Protein AF-A0A2P8HYM7-F1 (afdb_monomer_lite)

pLDDT: mean 87.47, std 16.65, range [37.47, 98.44]

Structure (mmCIF, N/CA/C/O backbone):
data_AF-A0A2P8HYM7-F1
#
_entry.id   AF-A0A2P8HYM7-F1
#
loop_
_atom_site.group_PDB
_atom_site.id
_atom_site.type_symbol
_atom_site.label_atom_id
_atom_site.label_alt_id
_atom_site.label_comp_id
_atom_site.label_asym_id
_atom_site.label_entity_id
_atom_site.label_seq_id
_atom_site.pdbx_PDB_ins_code
_atom_site.Cartn_x
_atom_site.Cartn_y
_atom_site.Cartn_z
_atom_site.occupancy
_atom_site.B_iso_or_equiv
_atom_site.auth_seq_id
_atom_site.auth_comp_id
_atom_site.auth_asym_id
_atom_site.auth_atom_id
_atom_site.pdbx_PDB_model_num
ATOM 1 N N . MET A 1 1 ? 12.174 -4.508 4.722 1.00 62.53 1 MET A N 1
ATOM 2 C CA . MET A 1 1 ? 13.044 -3.432 4.199 1.00 62.53 1 MET A CA 1
ATOM 3 C C . MET A 1 1 ? 12.427 -2.941 2.899 1.00 62.53 1 MET A C 1
ATOM 5 O O . MET A 1 1 ? 11.926 -3.784 2.165 1.00 62.53 1 MET A O 1
ATOM 9 N N . ALA A 1 2 ? 12.378 -1.629 2.661 1.00 82.31 2 ALA A N 1
ATOM 10 C CA . ALA A 1 2 ? 11.766 -1.054 1.462 1.00 82.31 2 ALA A CA 1
ATOM 11 C C . ALA A 1 2 ? 12.852 -0.442 0.572 1.00 82.31 2 ALA A C 1
ATOM 13 O O . ALA A 1 2 ? 13.617 0.399 1.037 1.00 82.31 2 ALA A O 1
ATOM 14 N N . PHE A 1 3 ? 12.934 -0.893 -0.680 1.00 88.19 3 PHE A N 1
ATOM 15 C CA . PHE A 1 3 ? 13.926 -0.447 -1.659 1.00 88.19 3 PHE A CA 1
ATOM 16 C C . PHE A 1 3 ? 13.251 0.247 -2.837 1.00 88.19 3 PHE A C 1
ATOM 18 O O . PHE A 1 3 ? 12.117 -0.072 -3.190 1.00 88.19 3 PHE A O 1
ATOM 25 N N . GLY A 1 4 ? 13.972 1.161 -3.485 1.00 91.75 4 GLY A N 1
ATOM 26 C CA . GLY A 1 4 ? 13.440 1.913 -4.621 1.00 91.75 4 GLY A CA 1
ATOM 27 C C . GLY A 1 4 ? 12.465 3.019 -4.228 1.00 91.75 4 GLY A C 1
ATOM 28 O O . GLY A 1 4 ? 11.792 3.524 -5.114 1.00 91.75 4 GLY A O 1
ATOM 29 N N . ILE A 1 5 ? 12.413 3.402 -2.948 1.00 95.62 5 ILE A N 1
ATOM 30 C CA . ILE A 1 5 ? 11.716 4.586 -2.425 1.00 95.62 5 ILE A CA 1
ATOM 31 C C . ILE A 1 5 ? 12.651 5.394 -1.519 1.00 95.62 5 ILE A C 1
ATOM 33 O O . ILE A 1 5 ? 13.570 4.834 -0.915 1.00 95.62 5 ILE A O 1
ATOM 37 N N . SER A 1 6 ? 12.413 6.698 -1.416 1.00 96.00 6 SER A N 1
ATOM 38 C CA . SER A 1 6 ? 13.150 7.601 -0.536 1.00 96.00 6 SER A CA 1
ATOM 39 C C . SER A 1 6 ? 12.642 7.539 0.912 1.00 96.00 6 SER A C 1
ATOM 41 O O . SER A 1 6 ? 11.566 7.006 1.214 1.00 96.00 6 SER A O 1
ATOM 43 N N . LYS A 1 7 ? 13.421 8.107 1.843 1.00 95.56 7 LYS A N 1
ATOM 44 C CA . LYS A 1 7 ? 13.002 8.236 3.250 1.00 95.56 7 LYS A CA 1
ATOM 45 C C . LYS A 1 7 ? 11.806 9.176 3.387 1.00 95.56 7 LYS A C 1
ATOM 47 O O . LYS A 1 7 ? 10.950 8.962 4.245 1.00 95.56 7 LYS A O 1
ATOM 52 N N . GLU A 1 8 ? 11.745 10.195 2.544 1.00 97.12 8 GLU A N 1
ATOM 53 C CA . GLU A 1 8 ? 10.691 11.201 2.493 1.00 97.12 8 GLU A CA 1
ATOM 54 C C . GLU A 1 8 ? 9.385 10.580 1.993 1.00 97.12 8 GLU A C 1
ATOM 56 O O . GLU A 1 8 ? 8.352 10.791 2.624 1.00 97.12 8 GLU A O 1
ATOM 61 N N . GLU A 1 9 ? 9.439 9.746 0.946 1.00 96.94 9 GLU A N 1
ATOM 62 C CA . GLU A 1 9 ? 8.286 8.983 0.442 1.00 96.94 9 GLU A CA 1
ATOM 63 C C . GLU A 1 9 ? 7.721 8.066 1.536 1.00 96.94 9 GLU A C 1
ATOM 65 O O . GLU A 1 9 ? 6.526 8.101 1.839 1.00 96.94 9 GLU A O 1
ATOM 70 N N . LEU A 1 10 ? 8.592 7.303 2.209 1.00 96.25 10 LEU A N 1
ATOM 71 C CA . LEU A 1 10 ? 8.182 6.439 3.316 1.00 96.25 10 LEU A CA 1
ATOM 72 C C . LEU A 1 10 ? 7.591 7.241 4.487 1.00 96.25 10 LEU A C 1
ATOM 74 O O . LEU A 1 10 ? 6.619 6.813 5.106 1.00 96.25 10 LEU A O 1
ATOM 78 N N . SER A 1 11 ? 8.169 8.398 4.807 1.00 96.50 11 SER A N 1
ATOM 79 C CA . SER A 1 11 ? 7.686 9.258 5.893 1.00 96.50 11 SER A CA 1
ATOM 80 C C . SER A 1 11 ? 6.340 9.897 5.555 1.00 96.50 11 SER A C 1
ATOM 82 O O . SER A 1 11 ? 5.469 9.982 6.417 1.00 96.50 11 SER A O 1
ATOM 84 N N . ALA A 1 12 ? 6.139 10.316 4.305 1.00 97.50 12 ALA A N 1
ATOM 85 C CA . ALA A 1 12 ? 4.865 10.839 3.828 1.00 97.50 12 ALA A CA 1
ATOM 86 C C . ALA A 1 12 ? 3.766 9.771 3.881 1.00 97.50 12 ALA A C 1
ATOM 88 O O . ALA A 1 12 ? 2.674 10.054 4.374 1.00 97.50 12 ALA A O 1
ATOM 89 N N . TRP A 1 13 ? 4.084 8.543 3.464 1.00 97.56 13 TRP A N 1
ATOM 90 C CA . TRP A 1 13 ? 3.186 7.395 3.577 1.00 97.56 13 TRP A CA 1
ATOM 91 C C . TRP A 1 13 ? 2.774 7.127 5.031 1.00 97.56 13 TRP A C 1
ATOM 93 O O . TRP A 1 13 ? 1.581 7.046 5.316 1.00 97.56 13 TRP A O 1
ATOM 103 N N . LYS A 1 14 ? 3.732 7.098 5.970 1.00 96.06 14 LYS A N 1
ATOM 104 C CA . LYS A 1 14 ? 3.442 6.944 7.409 1.00 96.06 14 LYS A CA 1
ATOM 105 C C . LYS A 1 14 ? 2.527 8.047 7.930 1.00 96.06 14 LYS A C 1
ATOM 107 O O . LYS A 1 14 ? 1.483 7.745 8.490 1.00 96.06 14 LYS A O 1
ATOM 112 N N . ARG A 1 15 ? 2.868 9.318 7.684 1.00 97.19 15 ARG A N 1
ATOM 113 C CA . ARG A 1 15 ? 2.051 10.459 8.134 1.00 97.19 15 ARG A CA 1
ATOM 114 C C . ARG A 1 15 ? 0.633 10.412 7.577 1.00 97.19 15 ARG A C 1
ATOM 116 O O . ARG A 1 15 ? -0.291 10.842 8.253 1.00 97.19 15 ARG A O 1
ATOM 123 N N . LYS A 1 16 ? 0.459 9.960 6.331 1.00 97.69 16 LYS A N 1
ATOM 124 C CA . L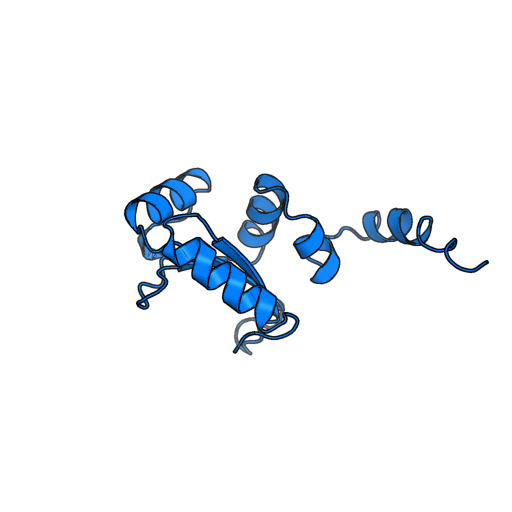YS A 1 16 ? -0.866 9.805 5.721 1.00 97.69 16 LYS A CA 1
ATOM 125 C C . LYS A 1 16 ? -1.662 8.711 6.440 1.00 97.69 16 LYS A C 1
ATOM 127 O O . LYS A 1 16 ? -2.771 8.983 6.887 1.00 97.69 16 LYS A O 1
ATOM 132 N N . ALA A 1 17 ? -1.050 7.546 6.660 1.00 97.06 17 ALA A N 1
ATOM 133 C CA . ALA A 1 17 ? -1.670 6.459 7.412 1.00 97.06 17 ALA A CA 1
ATOM 134 C C . ALA A 1 17 ? -2.044 6.889 8.841 1.00 97.06 17 ALA A C 1
ATOM 136 O O . ALA A 1 17 ? -3.132 6.568 9.301 1.00 97.06 17 ALA A O 1
ATOM 137 N N . GLU A 1 18 ? -1.185 7.650 9.528 1.00 96.06 18 GLU A N 1
ATOM 138 C CA . GLU A 1 18 ? -1.429 8.149 10.894 1.00 96.06 18 GLU A CA 1
ATOM 139 C C . GLU A 1 18 ? -2.668 9.030 11.000 1.00 96.06 18 GLU A C 1
ATOM 141 O O . GLU A 1 18 ? -3.385 8.942 11.995 1.00 96.06 18 GLU A O 1
ATOM 146 N N . ARG A 1 19 ? -2.949 9.834 9.970 1.00 96.75 19 ARG A N 1
ATOM 147 C CA . ARG A 1 19 ? -4.127 10.711 9.911 1.00 96.75 19 ARG A CA 1
ATOM 148 C C . ARG A 1 19 ? -5.439 9.972 9.624 1.00 96.75 19 ARG A C 1
ATOM 150 O O . ARG A 1 19 ? -6.462 10.627 9.467 1.00 96.75 19 ARG A O 1
ATOM 157 N N . GLY A 1 20 ? -5.425 8.640 9.546 1.00 95.75 20 GLY A N 1
ATOM 158 C CA . GLY A 1 20 ? -6.609 7.848 9.211 1.00 95.75 20 GLY A CA 1
ATOM 159 C C . GLY A 1 20 ? -6.943 7.858 7.716 1.00 95.75 20 GLY A C 1
ATOM 160 O O . GLY A 1 20 ? -8.043 7.478 7.324 1.00 95.75 20 GLY A O 1
ATOM 161 N N . GLU A 1 21 ? -6.010 8.292 6.865 1.00 97.25 21 GLU A N 1
ATOM 162 C CA . GLU A 1 21 ? -6.166 8.244 5.413 1.00 97.25 21 G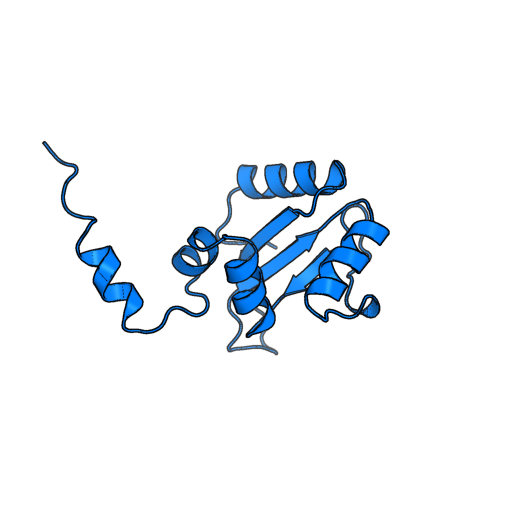LU A CA 1
ATOM 163 C C . GLU A 1 21 ? -5.557 6.954 4.848 1.00 97.25 21 GLU A C 1
ATOM 165 O O . GLU A 1 21 ? -4.515 6.488 5.316 1.00 97.25 21 GLU A O 1
ATOM 170 N N . ILE A 1 22 ? -6.137 6.424 3.765 1.00 98.00 22 ILE A N 1
ATOM 171 C CA . ILE A 1 22 ? -5.531 5.309 3.031 1.00 98.00 22 ILE A CA 1
ATOM 172 C C . ILE A 1 22 ? -4.233 5.785 2.367 1.00 98.00 22 ILE A C 1
ATOM 174 O O . ILE A 1 22 ? -4.218 6.601 1.433 1.00 98.00 22 ILE A O 1
ATOM 178 N N . ALA A 1 23 ? -3.115 5.276 2.871 1.00 98.06 23 ALA A N 1
ATOM 179 C CA . ALA A 1 23 ? -1.786 5.542 2.360 1.00 98.06 23 ALA A CA 1
ATOM 180 C C . ALA A 1 23 ? -1.295 4.360 1.530 1.00 98.06 23 ALA A C 1
ATOM 182 O O . ALA A 1 23 ? -1.159 3.249 2.042 1.00 98.06 23 ALA A O 1
ATOM 183 N N . ILE A 1 24 ? -0.974 4.610 0.263 1.00 98.19 24 ILE A N 1
ATOM 184 C CA . ILE A 1 24 ? -0.493 3.589 -0.668 1.00 98.19 24 ILE A CA 1
ATOM 185 C C . ILE A 1 24 ? 0.971 3.865 -1.001 1.00 98.19 24 ILE A C 1
ATOM 187 O O . ILE A 1 24 ? 1.342 4.998 -1.300 1.00 98.19 24 ILE A O 1
ATOM 191 N N . ILE A 1 25 ? 1.816 2.840 -0.920 1.00 97.69 25 ILE A N 1
ATOM 192 C CA . ILE A 1 25 ? 3.216 2.922 -1.338 1.00 97.69 25 ILE A CA 1
ATOM 193 C C . ILE A 1 25 ? 3.639 1.634 -2.022 1.00 97.69 25 ILE A C 1
ATOM 195 O O . ILE A 1 25 ? 3.290 0.544 -1.583 1.00 97.69 25 ILE A O 1
ATOM 199 N N . THR A 1 26 ? 4.436 1.760 -3.076 1.00 97.75 26 THR A N 1
ATOM 200 C CA . THR A 1 26 ? 5.008 0.616 -3.790 1.00 97.75 26 THR A CA 1
ATOM 201 C C . THR A 1 26 ? 6.513 0.635 -3.614 1.00 97.75 26 THR A C 1
ATOM 203 O O . THR A 1 26 ? 7.124 1.694 -3.729 1.00 97.75 26 THR A O 1
ATOM 206 N N . HIS A 1 27 ? 7.109 -0.518 -3.326 1.00 96.75 27 HIS A N 1
ATOM 207 C CA . HIS A 1 27 ? 8.558 -0.660 -3.248 1.00 96.75 27 HIS A CA 1
ATOM 208 C C . HIS A 1 27 ? 9.000 -2.034 -3.758 1.00 96.75 27 HIS A C 1
ATOM 210 O O . HIS A 1 27 ? 8.203 -2.973 -3.828 1.00 96.75 27 HIS A O 1
ATOM 216 N N . PHE A 1 28 ? 10.286 -2.177 -4.084 1.00 94.62 28 PHE A N 1
ATOM 217 C CA . PHE A 1 28 ? 10.829 -3.477 -4.469 1.00 94.62 28 PHE A CA 1
ATOM 218 C C . PHE A 1 28 ? 10.817 -4.439 -3.284 1.00 94.62 28 PHE A C 1
ATOM 220 O O . PHE A 1 28 ? 11.186 -4.077 -2.161 1.00 94.62 28 PHE A O 1
ATOM 227 N N . TRP A 1 29 ? 10.407 -5.669 -3.550 1.00 92.06 29 TRP A N 1
ATOM 228 C CA . TRP A 1 29 ? 10.324 -6.757 -2.591 1.00 92.06 29 TRP A CA 1
ATOM 229 C C . TRP A 1 29 ? 10.877 -8.023 -3.232 1.00 92.06 29 TRP A C 1
ATOM 231 O O . TRP A 1 29 ? 10.711 -8.242 -4.429 1.00 92.06 29 TRP A O 1
ATOM 241 N N . ARG A 1 30 ? 11.585 -8.827 -2.443 1.00 86.12 30 ARG A N 1
ATOM 242 C CA . ARG A 1 30 ? 12.180 -10.075 -2.905 1.00 86.12 30 ARG A CA 1
ATOM 243 C C . ARG A 1 30 ? 12.024 -11.119 -1.815 1.00 86.12 30 ARG A C 1
ATOM 245 O O . ARG A 1 30 ? 12.432 -10.885 -0.680 1.00 86.12 30 ARG A O 1
ATOM 252 N N . ASP A 1 31 ? 11.443 -12.244 -2.191 1.00 85.19 31 ASP A N 1
ATOM 253 C CA . ASP A 1 31 ? 11.286 -13.429 -1.361 1.00 85.19 31 ASP A CA 1
ATOM 254 C C . ASP A 1 31 ? 11.465 -14.641 -2.272 1.00 85.19 31 ASP A C 1
ATOM 256 O O . ASP A 1 31 ? 10.833 -14.726 -3.326 1.00 85.19 31 ASP A O 1
ATOM 260 N N . ASP A 1 32 ? 12.348 -15.560 -1.889 1.00 87.25 32 ASP A N 1
ATOM 261 C CA . ASP A 1 32 ? 12.722 -16.697 -2.736 1.00 87.25 32 ASP A CA 1
ATOM 262 C C . ASP A 1 32 ? 11.544 -17.647 -3.000 1.00 87.25 32 ASP A C 1
ATOM 264 O O . ASP A 1 32 ? 11.549 -18.387 -3.982 1.00 87.25 32 ASP A O 1
ATOM 268 N N . ARG A 1 33 ? 10.492 -17.588 -2.172 1.00 87.12 33 ARG A N 1
ATOM 269 C CA . ARG A 1 33 ? 9.248 -18.345 -2.377 1.00 87.12 33 ARG A CA 1
ATOM 270 C C . ARG A 1 33 ? 8.394 -17.779 -3.515 1.00 87.12 33 ARG A C 1
ATOM 272 O O . ARG A 1 33 ? 7.519 -18.479 -4.016 1.00 87.12 33 ARG A O 1
ATOM 279 N N . PHE A 1 34 ? 8.639 -16.534 -3.927 1.00 82.75 34 PHE A N 1
ATOM 280 C CA . PHE A 1 34 ? 7.868 -15.816 -4.943 1.00 82.75 34 PHE A CA 1
ATOM 281 C C . PHE A 1 34 ? 8.797 -15.179 -5.993 1.00 82.75 34 PHE A C 1
ATOM 283 O O . PHE A 1 34 ? 8.860 -13.955 -6.111 1.00 82.75 34 PHE A O 1
ATOM 290 N N . PRO A 1 35 ? 9.503 -15.984 -6.809 1.00 82.06 35 PRO A N 1
ATOM 291 C CA . PRO A 1 35 ? 10.558 -15.496 -7.706 1.00 82.06 35 PRO A CA 1
ATOM 292 C C . PRO A 1 35 ? 10.065 -14.514 -8.781 1.00 82.06 35 PRO A C 1
ATOM 294 O O . PRO A 1 35 ? 10.842 -13.704 -9.286 1.00 82.06 35 PRO A O 1
ATOM 297 N N . ASN A 1 36 ? 8.772 -14.559 -9.111 1.00 82.50 36 ASN A N 1
ATOM 298 C CA . ASN A 1 36 ? 8.156 -13.687 -10.112 1.00 82.50 36 ASN A CA 1
ATOM 299 C C . ASN A 1 36 ? 7.622 -12.369 -9.522 1.00 82.50 36 ASN A C 1
ATOM 301 O O . ASN A 1 36 ? 7.257 -11.469 -10.275 1.00 82.50 36 ASN A O 1
ATOM 305 N N . MET A 1 37 ? 7.576 -12.228 -8.193 1.00 85.38 37 MET A N 1
ATOM 306 C CA . MET A 1 37 ? 7.093 -11.020 -7.523 1.00 85.38 37 MET A CA 1
ATOM 307 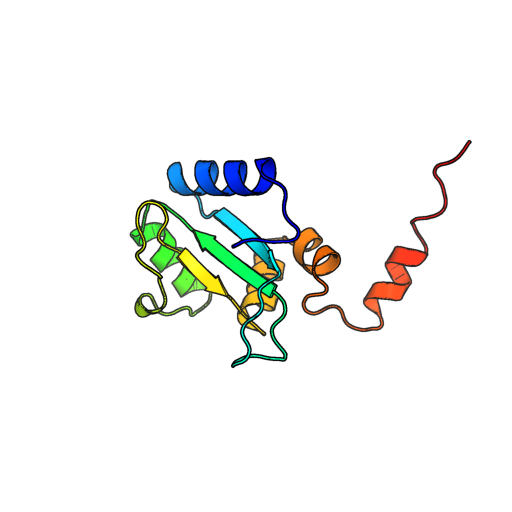C C . MET A 1 37 ? 8.280 -10.153 -7.119 1.00 85.38 37 MET A C 1
ATOM 309 O O . MET A 1 37 ? 9.055 -10.496 -6.230 1.00 85.38 37 MET A O 1
ATOM 313 N N . ARG A 1 38 ? 8.428 -9.012 -7.795 1.00 90.81 38 ARG A N 1
ATOM 314 C CA . ARG A 1 38 ? 9.558 -8.089 -7.587 1.00 90.81 38 ARG A CA 1
ATOM 315 C C . ARG A 1 38 ? 9.194 -6.873 -6.747 1.00 90.81 38 ARG A C 1
ATOM 317 O O . ARG A 1 38 ? 10.071 -6.097 -6.368 1.00 90.81 38 ARG A O 1
ATOM 324 N N . THR A 1 39 ? 7.909 -6.670 -6.499 1.00 95.31 39 THR A N 1
ATOM 325 C CA . THR A 1 39 ? 7.341 -5.460 -5.910 1.00 95.31 39 THR A CA 1
ATOM 326 C C . THR A 1 39 ? 6.222 -5.835 -4.961 1.00 95.31 39 THR A C 1
ATOM 328 O O . THR A 1 39 ? 5.550 -6.845 -5.145 1.00 95.31 39 THR A O 1
ATOM 331 N N . VAL A 1 40 ? 5.996 -4.983 -3.970 1.00 96.00 40 VAL A N 1
ATOM 332 C CA . VAL A 1 40 ? 4.818 -5.029 -3.105 1.00 96.00 40 VAL A CA 1
ATOM 333 C C . VAL A 1 40 ? 4.217 -3.638 -3.050 1.00 96.00 40 VAL A C 1
ATOM 335 O O . VAL A 1 40 ? 4.951 -2.648 -2.966 1.00 96.00 40 VAL A O 1
ATOM 338 N N . THR A 1 41 ? 2.893 -3.564 -3.104 1.00 97.62 41 THR A N 1
ATOM 339 C CA . THR A 1 41 ? 2.160 -2.334 -2.814 1.00 97.62 41 THR A CA 1
ATOM 340 C C . THR A 1 41 ? 1.506 -2.480 -1.458 1.00 97.62 41 THR A C 1
ATOM 342 O O . THR A 1 41 ? 0.762 -3.424 -1.221 1.00 97.62 41 THR A O 1
ATOM 345 N N . LYS A 1 42 ? 1.808 -1.556 -0.553 1.00 97.44 42 LYS A N 1
ATOM 346 C CA . LYS A 1 42 ? 1.253 -1.520 0.793 1.00 97.44 42 LYS A CA 1
ATOM 347 C C . LYS A 1 42 ? 0.171 -0.460 0.870 1.00 97.44 42 LYS A C 1
ATOM 349 O O . LYS A 1 42 ? 0.461 0.700 0.579 1.00 97.44 42 LYS A O 1
ATOM 354 N N . ALA A 1 43 ? -1.021 -0.842 1.315 1.00 98.25 43 ALA A N 1
ATOM 355 C CA . ALA A 1 43 ? -2.094 0.084 1.666 1.00 98.25 43 ALA A CA 1
ATOM 356 C C . ALA A 1 43 ? -2.268 0.087 3.187 1.00 98.25 43 ALA A C 1
ATOM 358 O O . ALA A 1 43 ? -2.572 -0.958 3.756 1.00 98.25 43 ALA A O 1
ATOM 359 N N . ALA A 1 44 ? -2.032 1.223 3.844 1.00 97.88 44 ALA A N 1
ATOM 360 C CA . ALA A 1 44 ? -2.056 1.351 5.300 1.00 97.88 44 ALA A CA 1
ATOM 361 C C . ALA A 1 44 ? -2.970 2.473 5.776 1.00 97.88 44 ALA A C 1
ATOM 363 O O . ALA A 1 44 ? -3.111 3.492 5.103 1.00 97.88 44 ALA A O 1
ATOM 364 N N . CYS A 1 45 ? -3.527 2.292 6.969 1.00 97.44 45 CYS A N 1
ATOM 365 C CA . CYS A 1 45 ? -4.310 3.301 7.671 1.00 97.44 45 CYS A CA 1
ATOM 366 C C . CYS A 1 45 ? -4.330 2.987 9.173 1.00 97.44 45 CYS A C 1
ATOM 368 O O . CYS A 1 45 ? -4.430 1.820 9.556 1.00 97.44 45 CYS A O 1
ATOM 370 N N . SER A 1 46 ? -4.220 4.013 10.021 1.00 96.31 46 SER A N 1
ATOM 371 C CA . SER A 1 46 ? -4.350 3.872 11.477 1.00 96.31 46 SER A CA 1
ATOM 372 C C . SER A 1 46 ? -5.787 3.544 11.894 1.00 96.31 46 SER A C 1
ATOM 374 O O . SER A 1 46 ? -5.992 2.826 12.874 1.00 96.31 46 SER A O 1
ATOM 376 N N . ASP A 1 47 ? -6.777 3.998 11.120 1.00 96.00 47 ASP A N 1
ATOM 377 C CA . ASP A 1 47 ? -8.166 3.571 11.248 1.00 96.00 47 ASP A CA 1
ATOM 378 C C . ASP A 1 47 ? -8.369 2.226 10.539 1.00 96.00 47 ASP A C 1
ATOM 380 O O . ASP A 1 47 ? -8.517 2.116 9.316 1.00 96.00 47 ASP A O 1
ATOM 384 N N . ARG A 1 48 ? -8.394 1.166 11.346 1.00 95.19 48 ARG A N 1
ATOM 385 C CA . ARG A 1 48 ? -8.589 -0.200 10.866 1.00 95.19 48 ARG A CA 1
ATOM 386 C C . ARG A 1 48 ? -9.960 -0.412 10.224 1.00 95.19 48 ARG A C 1
ATOM 388 O O . ARG A 1 48 ? -10.064 -1.224 9.307 1.00 95.19 48 ARG A O 1
ATOM 395 N N . GLN A 1 49 ? -11.012 0.256 10.696 1.00 96.12 49 GLN A N 1
ATOM 396 C CA . GLN A 1 49 ? -12.347 0.096 10.112 1.00 96.12 49 GLN A CA 1
ATOM 397 C C . GLN A 1 49 ? -12.385 0.714 8.716 1.00 96.12 49 GLN A C 1
ATOM 399 O O . GLN A 1 49 ? -12.861 0.067 7.782 1.00 96.12 49 GLN A O 1
ATOM 404 N N . ALA A 1 50 ? -11.785 1.897 8.555 1.00 97.00 50 ALA A N 1
ATOM 405 C CA . ALA A 1 50 ? -11.602 2.519 7.248 1.00 97.00 50 ALA A CA 1
ATOM 406 C C . ALA A 1 50 ? -10.774 1.628 6.308 1.00 97.00 50 ALA A C 1
ATOM 408 O O . ALA A 1 50 ? -11.157 1.430 5.155 1.00 97.00 50 ALA A O 1
ATOM 409 N N . LEU A 1 51 ? -9.689 1.017 6.803 1.00 97.94 51 LEU A N 1
ATOM 410 C CA . LEU A 1 51 ? -8.871 0.092 6.012 1.00 97.94 51 LEU A CA 1
ATOM 411 C C . LEU A 1 51 ? -9.656 -1.144 5.551 1.00 97.94 51 LEU A C 1
ATOM 413 O O . LEU A 1 51 ? -9.527 -1.559 4.402 1.00 97.94 51 LEU A O 1
ATOM 417 N N . VAL A 1 52 ? -10.476 -1.730 6.431 1.00 98.12 52 VAL A N 1
ATOM 418 C CA . VAL A 1 52 ? -11.336 -2.873 6.085 1.00 98.12 52 VAL A CA 1
ATOM 419 C C . VAL A 1 52 ? -12.352 -2.479 5.021 1.00 98.12 52 VAL A C 1
ATOM 421 O O . VAL A 1 52 ? -12.486 -3.201 4.037 1.00 98.12 52 VAL A O 1
ATOM 424 N N . ALA A 1 53 ? -13.042 -1.350 5.195 1.00 98.25 53 ALA A N 1
ATOM 425 C CA . ALA A 1 53 ? -14.039 -0.876 4.240 1.00 98.25 53 ALA A CA 1
ATOM 426 C C . ALA A 1 53 ? -13.412 -0.596 2.865 1.00 98.25 53 ALA A C 1
ATOM 428 O O . ALA A 1 53 ? -13.932 -1.045 1.844 1.00 98.25 53 ALA A O 1
ATOM 429 N N . TRP A 1 54 ? -12.249 0.065 2.846 1.00 98.44 54 TRP A N 1
ATOM 430 C CA . TRP A 1 54 ? -11.475 0.291 1.627 1.00 98.44 54 TRP A CA 1
ATOM 431 C C . TRP A 1 54 ? -11.072 -1.030 0.960 1.00 98.44 54 TRP A C 1
ATOM 433 O O . TRP A 1 54 ? -11.298 -1.216 -0.231 1.00 98.44 54 TRP A O 1
ATOM 443 N N . GLY A 1 55 ? -10.551 -1.994 1.726 1.00 98.12 55 GLY A N 1
ATOM 444 C CA . GLY A 1 55 ? -10.164 -3.297 1.184 1.00 98.12 55 GLY A CA 1
ATOM 445 C C . GLY A 1 55 ? -11.350 -4.092 0.630 1.00 98.12 55 GLY A C 1
ATOM 446 O O . GLY A 1 55 ? -11.235 -4.706 -0.428 1.00 98.12 55 GLY A O 1
ATOM 447 N N . GLN A 1 56 ? -12.506 -4.047 1.297 1.00 98.00 56 GLN A N 1
ATOM 448 C CA . GLN A 1 56 ? -13.729 -4.715 0.846 1.00 98.00 56 GLN A CA 1
ATOM 449 C C . GLN A 1 56 ? -14.252 -4.169 -0.483 1.00 98.00 56 GLN A C 1
ATOM 451 O O . GLN A 1 56 ? -14.766 -4.954 -1.279 1.00 98.00 56 GLN A O 1
ATOM 456 N N . ALA A 1 57 ? -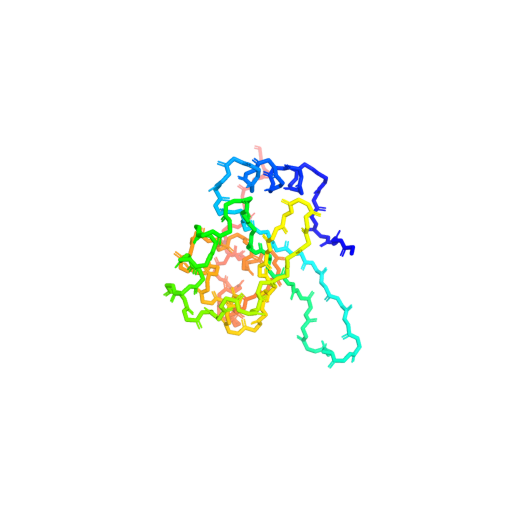14.082 -2.870 -0.757 1.00 97.94 57 ALA A N 1
ATOM 457 C CA . ALA A 1 57 ? -14.432 -2.280 -2.051 1.00 97.94 57 ALA A CA 1
ATOM 458 C C . ALA A 1 57 ? -13.654 -2.923 -3.216 1.00 97.94 57 ALA A C 1
ATOM 460 O O . ALA A 1 57 ? -14.164 -3.005 -4.330 1.00 97.94 57 ALA A O 1
ATOM 461 N N . TYR A 1 58 ? -12.464 -3.455 -2.929 1.00 97.50 58 TYR A N 1
ATOM 462 C CA . TYR A 1 58 ? -11.643 -4.232 -3.853 1.00 97.50 58 TYR A CA 1
ATOM 463 C C . TYR A 1 58 ? -11.738 -5.745 -3.616 1.00 97.50 58 TYR A C 1
ATOM 465 O O . TYR A 1 58 ? -10.926 -6.488 -4.133 1.00 97.50 58 TYR A O 1
ATOM 473 N N . GLY A 1 59 ? -12.675 -6.257 -2.814 1.00 97.12 59 GLY A N 1
ATOM 474 C CA . GLY A 1 59 ? -12.784 -7.700 -2.546 1.00 97.12 59 GLY A CA 1
ATOM 475 C C . GLY A 1 59 ? -11.661 -8.294 -1.679 1.00 97.12 59 GLY A C 1
ATOM 476 O O . GLY A 1 59 ? -11.557 -9.520 -1.559 1.00 97.12 59 GLY A O 1
ATOM 477 N N . LEU A 1 60 ? -10.840 -7.460 -1.032 1.00 97.88 60 LEU A N 1
ATOM 478 C CA . LEU A 1 60 ? -9.837 -7.910 -0.069 1.00 97.88 60 LEU A CA 1
ATOM 479 C C . LEU A 1 60 ? -10.509 -8.376 1.225 1.00 97.88 60 LEU A C 1
ATOM 481 O O . LEU A 1 60 ? -11.436 -7.751 1.748 1.00 97.88 60 LEU A O 1
ATOM 485 N N . LYS A 1 61 ? -10.010 -9.478 1.789 1.00 97.56 61 LYS A N 1
ATOM 486 C CA . LYS A 1 61 ? -10.523 -10.018 3.053 1.00 97.56 61 LYS A CA 1
ATOM 487 C C . LYS A 1 61 ? -9.853 -9.313 4.226 1.00 97.56 61 LYS A C 1
ATOM 489 O O . LYS A 1 61 ? -8.632 -9.242 4.278 1.00 97.56 61 LYS A O 1
ATOM 494 N N . SER A 1 62 ? -10.626 -8.893 5.226 1.00 96.62 62 SER A N 1
ATOM 495 C CA . SER A 1 62 ? -10.103 -8.236 6.439 1.00 96.62 62 SER A CA 1
ATOM 496 C C . SER A 1 62 ? -9.034 -9.056 7.179 1.00 96.62 62 SER A C 1
ATOM 498 O O . SER A 1 62 ? -8.137 -8.485 7.789 1.00 96.62 62 SER A O 1
ATOM 500 N N . GLN A 1 63 ? -9.084 -10.388 7.086 1.00 96.94 63 GLN A N 1
ATOM 501 C CA . GLN A 1 63 ? -8.073 -11.299 7.642 1.00 96.94 63 GLN A CA 1
ATOM 502 C C . GLN A 1 63 ? -6.692 -11.203 6.962 1.00 96.94 63 GLN A C 1
ATOM 504 O O . GLN A 1 63 ? -5.727 -11.767 7.466 1.00 96.94 63 GLN A O 1
ATOM 509 N N . TRP A 1 64 ? -6.594 -10.543 5.803 1.00 97.12 64 TRP A N 1
ATOM 510 C CA . TRP A 1 64 ? -5.327 -10.286 5.110 1.00 97.12 64 TRP A CA 1
ATOM 511 C C . TRP A 1 64 ? -4.627 -9.015 5.606 1.00 97.12 64 TRP A C 1
ATOM 513 O O . TRP A 1 64 ? -3.534 -8.705 5.139 1.00 97.12 64 TRP A O 1
ATOM 523 N N . ILE A 1 65 ? -5.230 -8.279 6.546 1.00 97.44 65 ILE A N 1
ATOM 524 C CA . ILE A 1 65 ? -4.576 -7.134 7.177 1.00 97.44 65 ILE A CA 1
ATOM 525 C C . ILE A 1 65 ? -3.434 -7.641 8.057 1.00 97.44 65 ILE A C 1
ATOM 527 O O . ILE A 1 65 ? -3.622 -8.424 8.988 1.00 97.44 65 ILE A O 1
ATOM 531 N N . HIS A 1 66 ? -2.236 -7.135 7.797 1.00 95.88 66 HIS A N 1
ATOM 532 C CA . HIS A 1 66 ? -1.109 -7.242 8.702 1.00 95.88 66 HIS A CA 1
ATOM 533 C C . HIS A 1 66 ? -1.281 -6.225 9.834 1.00 95.88 66 HIS A C 1
ATOM 535 O O . HIS A 1 66 ? -0.887 -5.067 9.705 1.00 95.88 66 HIS A O 1
ATOM 541 N N . ASP A 1 67 ? -1.843 -6.669 10.960 1.00 87.94 67 ASP A N 1
ATOM 542 C CA . ASP A 1 67 ? -2.130 -5.856 12.155 1.00 87.94 67 ASP A CA 1
ATOM 543 C C . ASP A 1 67 ? -0.861 -5.502 12.972 1.00 87.94 67 ASP A C 1
ATOM 545 O O . ASP A 1 67 ? -0.775 -5.697 14.184 1.00 87.94 67 ASP A O 1
ATOM 549 N N . ARG A 1 68 ? 0.177 -4.978 12.308 1.00 85.19 68 ARG A N 1
ATOM 550 C CA . ARG A 1 68 ? 1.399 -4.499 12.968 1.00 85.19 68 ARG A CA 1
ATOM 551 C C . ARG A 1 68 ? 1.265 -3.019 13.300 1.00 85.19 68 ARG A C 1
ATOM 553 O O . ARG A 1 68 ? 1.379 -2.167 12.420 1.00 85.19 68 ARG A O 1
ATOM 560 N N . ALA A 1 69 ? 1.070 -2.714 14.581 1.00 77.12 69 ALA A N 1
ATOM 561 C CA . ALA A 1 69 ? 1.091 -1.340 15.063 1.00 77.12 69 ALA A CA 1
ATOM 562 C C . ALA A 1 69 ? 2.431 -0.650 14.715 1.00 77.12 69 ALA A C 1
ATOM 564 O O . ALA A 1 69 ? 3.483 -1.297 14.754 1.00 77.12 69 ALA A O 1
ATOM 565 N N . PRO A 1 70 ? 2.420 0.653 14.384 1.00 84.44 70 PRO A N 1
ATOM 566 C CA . PRO A 1 70 ? 1.261 1.558 14.347 1.00 84.44 70 PRO A CA 1
ATOM 567 C C . PRO A 1 70 ? 0.504 1.597 13.003 1.00 84.44 70 PRO A C 1
ATOM 569 O O . PRO A 1 70 ? -0.441 2.369 12.874 1.00 84.44 70 PRO A O 1
ATOM 572 N N . TYR A 1 71 ? 0.884 0.790 12.005 1.00 89.88 71 TYR A N 1
ATOM 573 C CA . TYR A 1 71 ? 0.327 0.873 10.647 1.00 89.88 71 TYR A CA 1
ATOM 574 C C . TYR A 1 71 ? -0.233 -0.483 10.191 1.00 89.88 71 TYR A C 1
ATOM 576 O O . TYR A 1 71 ? 0.458 -1.217 9.470 1.00 89.88 71 TYR A O 1
ATOM 584 N N . PRO A 1 72 ? -1.471 -0.841 10.588 1.00 95.94 72 PRO A N 1
ATOM 585 C CA . PRO A 1 72 ? -2.204 -1.925 9.945 1.00 95.94 72 PRO A CA 1
ATOM 586 C C . PRO A 1 72 ? -2.201 -1.722 8.429 1.00 95.94 72 PRO A C 1
ATOM 588 O O . PRO A 1 72 ? -2.398 -0.601 7.953 1.00 95.94 72 PRO A O 1
ATOM 591 N N . HIS A 1 73 ? -1.918 -2.779 7.669 1.00 97.88 73 HIS A N 1
ATOM 592 C CA . HIS A 1 73 ? -1.790 -2.656 6.220 1.00 97.88 73 HIS A CA 1
ATOM 593 C C . HIS A 1 73 ? -2.094 -3.944 5.465 1.00 97.88 73 HIS A C 1
ATOM 595 O O . HIS A 1 73 ? -1.903 -5.041 5.983 1.00 97.88 73 HIS A O 1
ATOM 601 N N . PHE A 1 74 ? -2.508 -3.800 4.211 1.00 98.31 74 PHE A N 1
ATOM 602 C CA . PHE A 1 74 ? -2.489 -4.880 3.231 1.00 98.31 74 PHE A CA 1
ATOM 603 C C . PHE A 1 74 ? -1.156 -4.899 2.490 1.00 98.31 74 PHE A C 1
ATOM 605 O O . PHE A 1 74 ? -0.640 -3.838 2.138 1.00 98.31 74 PHE A O 1
ATOM 612 N N . ASP A 1 75 ? -0.657 -6.101 2.202 1.00 96.38 75 ASP A N 1
ATOM 613 C CA . ASP A 1 75 ? 0.384 -6.329 1.201 1.00 96.38 75 ASP A CA 1
ATOM 614 C C . ASP A 1 75 ? -0.280 -6.839 -0.085 1.00 96.38 75 ASP A C 1
ATOM 616 O O . ASP A 1 75 ? -0.919 -7.891 -0.099 1.00 96.38 75 ASP A O 1
ATOM 620 N N . LEU A 1 76 ? -0.160 -6.061 -1.160 1.00 96.38 76 LEU A N 1
ATOM 621 C CA . LEU A 1 76 ? -0.796 -6.305 -2.452 1.00 96.38 76 LEU A CA 1
ATOM 622 C C . LEU A 1 76 ? 0.247 -6.764 -3.472 1.00 96.38 76 LEU A C 1
ATOM 624 O O . LEU A 1 76 ? 1.305 -6.142 -3.624 1.00 96.38 76 LEU A O 1
ATOM 628 N N . PHE A 1 77 ? -0.096 -7.824 -4.201 1.00 93.62 77 PHE A N 1
ATOM 629 C CA . PHE A 1 77 ? 0.743 -8.469 -5.210 1.00 93.62 77 PHE A CA 1
ATOM 630 C C . PHE A 1 77 ? -0.088 -8.863 -6.434 1.00 93.62 77 PHE A C 1
ATOM 632 O O . PHE A 1 77 ? -1.303 -9.035 -6.327 1.00 93.62 77 PHE A O 1
ATOM 639 N N . GLY A 1 78 ? 0.573 -9.063 -7.578 1.00 90.81 78 GLY A N 1
ATOM 640 C CA . GLY A 1 78 ? -0.060 -9.588 -8.793 1.00 90.81 78 GLY A CA 1
ATOM 641 C C . GLY A 1 78 ? -1.221 -8.718 -9.281 1.00 90.81 78 GLY A C 1
ATOM 642 O O . GLY A 1 78 ? -1.111 -7.492 -9.292 1.00 90.81 78 GLY A O 1
ATOM 643 N N . ASP A 1 79 ? -2.334 -9.351 -9.647 1.00 92.50 79 ASP A N 1
ATOM 644 C CA . ASP A 1 79 ? -3.5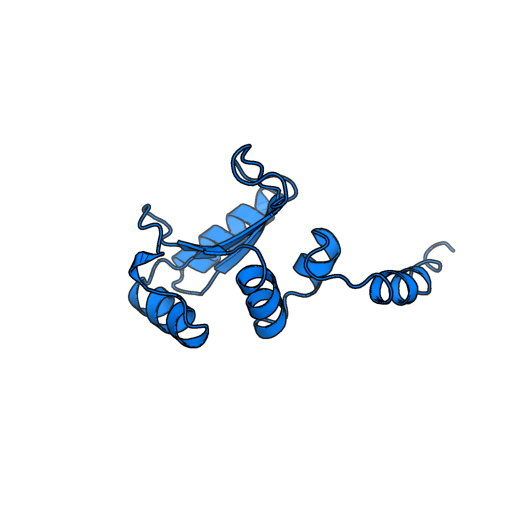04 -8.662 -10.207 1.00 92.50 79 ASP A CA 1
ATOM 645 C C . ASP A 1 79 ? -4.088 -7.633 -9.227 1.00 92.50 79 ASP A C 1
ATOM 647 O O . ASP A 1 79 ? -4.376 -6.507 -9.618 1.00 92.50 79 ASP A O 1
ATOM 651 N N . TRP A 1 80 ? -4.114 -7.931 -7.921 1.00 95.50 80 TRP A N 1
ATOM 652 C CA . TRP A 1 80 ? -4.552 -6.961 -6.909 1.00 95.50 80 TRP A CA 1
ATOM 653 C C . TRP A 1 80 ? -3.699 -5.698 -6.888 1.00 95.50 80 TRP A C 1
ATOM 655 O O . TRP A 1 80 ? -4.220 -4.596 -6.754 1.00 95.50 80 TRP A O 1
ATOM 665 N N . GLN A 1 81 ? -2.380 -5.850 -7.017 1.00 95.56 81 GLN A N 1
ATOM 666 C CA . GLN A 1 81 ? -1.470 -4.710 -7.077 1.00 95.56 81 GLN A CA 1
ATOM 667 C C . GLN A 1 81 ? -1.777 -3.836 -8.300 1.00 95.56 81 GLN A C 1
ATOM 669 O O . GLN A 1 81 ? -1.792 -2.614 -8.202 1.00 95.56 81 GLN A O 1
ATOM 674 N N . CYS A 1 82 ? -2.036 -4.467 -9.438 1.00 95.12 82 CYS A N 1
ATOM 675 C CA . CYS A 1 82 ? -2.339 -3.816 -10.701 1.00 95.12 82 CYS A CA 1
ATOM 676 C C . CYS A 1 82 ? -3.671 -3.061 -10.686 1.00 95.12 82 CYS A C 1
ATOM 678 O O . CYS A 1 82 ? -3.710 -1.856 -10.945 1.00 95.12 82 CYS A O 1
ATOM 680 N N . ASP A 1 83 ? -4.745 -3.770 -10.343 1.00 96.19 83 ASP A N 1
ATOM 681 C CA . ASP A 1 83 ? -6.111 -3.262 -10.395 1.00 96.19 83 ASP A CA 1
ATOM 682 C C . ASP A 1 83 ? -6.303 -2.111 -9.411 1.00 96.19 83 ASP A C 1
ATOM 684 O O . ASP A 1 83 ? -6.878 -1.082 -9.764 1.00 96.19 83 ASP A O 1
ATOM 688 N N . ILE A 1 84 ? -5.745 -2.238 -8.203 1.00 97.75 84 ILE A N 1
ATOM 689 C CA . ILE A 1 84 ? -5.848 -1.204 -7.171 1.00 97.75 84 ILE A CA 1
ATOM 690 C C . ILE A 1 84 ? -5.018 0.026 -7.539 1.00 97.75 84 ILE A C 1
ATOM 692 O O . ILE A 1 84 ? -5.521 1.138 -7.431 1.00 97.75 84 ILE A O 1
ATOM 696 N N . LEU A 1 85 ? -3.772 -0.127 -8.009 1.00 97.25 85 LEU A N 1
ATOM 697 C CA . LEU A 1 85 ? -2.975 1.039 -8.421 1.00 97.25 85 LEU A CA 1
ATOM 698 C C . LEU A 1 85 ? -3.646 1.806 -9.566 1.00 97.25 85 LEU A C 1
ATOM 700 O O . LEU A 1 85 ? -3.601 3.034 -9.577 1.00 97.25 85 LEU A O 1
ATOM 704 N N . LYS A 1 86 ? -4.290 1.099 -10.498 1.00 96.38 86 LYS A N 1
ATOM 705 C CA . LYS A 1 86 ? -5.051 1.717 -11.585 1.00 96.38 86 LYS A CA 1
ATOM 706 C C . LYS A 1 86 ? -6.316 2.414 -11.078 1.00 96.38 86 LYS A C 1
ATOM 708 O O . LYS A 1 86 ? -6.586 3.537 -11.488 1.00 96.38 86 LYS A O 1
ATOM 713 N N . ALA A 1 87 ? -7.080 1.772 -10.195 1.00 97.00 87 ALA A N 1
ATOM 714 C CA . ALA A 1 87 ? -8.300 2.347 -9.628 1.00 97.00 87 ALA A CA 1
ATOM 715 C C . ALA A 1 87 ? -8.026 3.591 -8.763 1.00 97.00 87 ALA A C 1
ATOM 717 O O . ALA A 1 87 ? -8.821 4.526 -8.760 1.00 97.00 87 ALA A O 1
ATOM 718 N N . GLU A 1 88 ? -6.880 3.625 -8.081 1.00 97.38 88 GLU A N 1
ATOM 719 C CA . GLU A 1 88 ? -6.447 4.731 -7.217 1.00 97.38 88 GLU A CA 1
ATOM 720 C C . GLU A 1 88 ? -5.689 5.842 -7.976 1.00 97.38 88 GLU A C 1
ATOM 722 O O . GLU A 1 88 ? -5.230 6.800 -7.356 1.00 97.38 88 GLU A O 1
ATOM 727 N N . GLY A 1 89 ? -5.530 5.733 -9.305 1.00 96.62 89 GLY A N 1
ATOM 728 C CA . GLY A 1 89 ? -4.834 6.738 -10.124 1.00 96.62 89 GLY A CA 1
ATOM 729 C C . GLY A 1 89 ? -3.340 6.870 -9.795 1.00 96.62 89 GLY A C 1
ATOM 730 O O . GLY A 1 89 ? -2.796 7.971 -9.714 1.00 96.62 89 GLY A O 1
ATOM 731 N N . LEU A 1 90 ? -2.677 5.743 -9.516 1.00 96.31 90 LEU A N 1
ATOM 732 C CA . LEU A 1 90 ? -1.264 5.664 -9.136 1.00 96.31 90 LEU A CA 1
ATOM 733 C C . LEU A 1 90 ? -0.393 5.125 -10.279 1.00 96.31 90 LEU A C 1
ATOM 735 O O . LEU A 1 90 ? 0.532 4.334 -10.064 1.00 96.31 90 LEU A O 1
ATOM 739 N N . GLU A 1 91 ? -0.634 5.582 -11.506 1.00 94.31 91 GLU A N 1
ATOM 740 C CA . GLU A 1 91 ? 0.076 5.127 -12.704 1.00 94.31 91 GLU A CA 1
ATOM 741 C C . GLU A 1 91 ? 1.583 5.396 -12.612 1.00 94.31 91 GLU A C 1
ATOM 743 O O . GLU A 1 91 ? 2.389 4.593 -13.079 1.00 94.31 91 GLU A O 1
ATOM 748 N N . ALA A 1 92 ? 1.998 6.467 -11.925 1.00 93.31 92 ALA A N 1
ATOM 749 C CA . ALA A 1 92 ? 3.411 6.746 -11.662 1.00 93.31 92 ALA A CA 1
ATOM 750 C C . ALA A 1 92 ? 4.119 5.582 -10.939 1.00 93.31 92 ALA A C 1
ATOM 752 O O . ALA A 1 92 ? 5.272 5.272 -11.248 1.00 93.31 92 ALA A O 1
ATOM 753 N N . HIS A 1 93 ? 3.431 4.895 -10.018 1.00 94.44 93 HIS A N 1
ATOM 754 C CA . HIS A 1 93 ? 3.961 3.684 -9.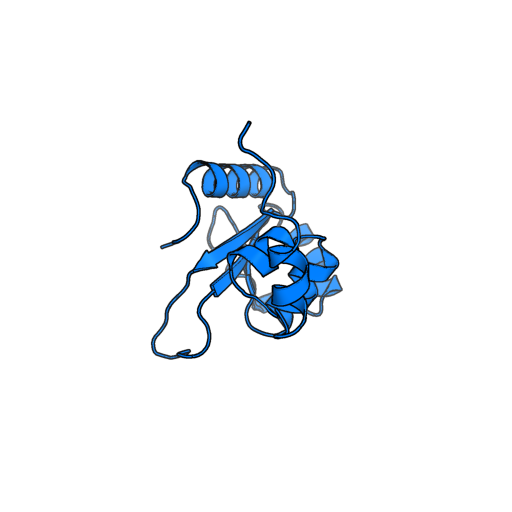389 1.00 94.44 93 HIS A CA 1
ATOM 755 C C . HIS A 1 93 ? 4.026 2.537 -10.396 1.00 94.44 93 HIS A C 1
ATOM 757 O O . HIS A 1 93 ? 5.034 1.832 -10.449 1.00 94.44 93 HIS A O 1
ATOM 763 N N . MET A 1 94 ? 2.986 2.370 -11.215 1.00 94.31 94 MET A N 1
ATOM 764 C CA . MET A 1 94 ? 2.943 1.318 -12.229 1.00 94.31 94 MET A CA 1
ATOM 765 C C . MET A 1 94 ? 4.107 1.435 -13.219 1.00 94.31 94 MET A C 1
ATOM 767 O O . MET A 1 94 ? 4.795 0.445 -13.464 1.00 94.31 94 MET A O 1
ATOM 771 N N . TYR A 1 95 ? 4.402 2.643 -13.710 1.00 92.00 95 TYR A N 1
ATOM 772 C CA . TYR A 1 95 ? 5.533 2.883 -14.610 1.00 92.00 95 TYR A CA 1
ATOM 773 C C . TYR A 1 95 ? 6.879 2.702 -13.913 1.00 92.00 95 TYR A C 1
ATOM 775 O O . TYR A 1 95 ? 7.727 1.958 -14.402 1.00 92.00 95 TYR A O 1
ATOM 783 N N . ARG A 1 96 ? 7.078 3.340 -12.750 1.00 93.81 96 ARG A N 1
ATOM 784 C CA . ARG A 1 96 ? 8.359 3.294 -12.022 1.00 93.81 96 ARG A CA 1
ATOM 785 C C . ARG A 1 96 ? 8.764 1.872 -11.647 1.00 93.81 96 ARG A C 1
ATOM 787 O O . ARG A 1 96 ? 9.949 1.550 -11.663 1.00 93.81 96 ARG A O 1
ATOM 794 N N . PHE A 1 97 ? 7.790 1.038 -11.294 1.00 93.69 97 PHE A N 1
ATOM 795 C CA . PHE A 1 97 ? 8.020 -0.323 -10.818 1.00 93.69 97 PHE A CA 1
ATOM 796 C C . PHE A 1 97 ? 7.693 -1.407 -11.857 1.00 93.69 97 PHE A C 1
ATOM 798 O O . PHE A 1 97 ? 7.822 -2.590 -11.546 1.00 93.69 97 PHE A O 1
ATOM 805 N N . ASN A 1 98 ? 7.336 -1.019 -13.088 1.00 92.00 98 ASN A N 1
ATOM 806 C CA . ASN A 1 98 ? 6.993 -1.917 -14.194 1.00 92.00 98 ASN A CA 1
ATOM 807 C C . ASN A 1 98 ? 5.905 -2.946 -13.819 1.00 92.00 98 ASN A C 1
ATOM 809 O O . ASN A 1 98 ? 6.071 -4.154 -13.998 1.00 92.00 98 ASN A O 1
ATOM 813 N N . ILE A 1 99 ? 4.800 -2.451 -13.259 1.00 92.31 99 ILE A N 1
ATOM 814 C CA . ILE A 1 99 ? 3.631 -3.242 -12.855 1.00 92.31 99 ILE A CA 1
ATOM 815 C C . ILE A 1 99 ? 2.592 -3.156 -13.969 1.00 92.31 99 ILE A C 1
ATOM 817 O O . ILE A 1 99 ? 2.179 -2.057 -14.334 1.00 92.31 99 ILE A O 1
ATOM 821 N N . CYS A 1 100 ? 2.151 -4.305 -14.493 1.00 86.31 100 CYS A N 1
ATOM 822 C CA . CYS A 1 100 ? 1.121 -4.392 -15.540 1.00 86.31 100 CYS A CA 1
ATOM 823 C C . CYS A 1 100 ? 1.372 -3.560 -16.804 1.00 86.31 100 CYS A C 1
ATOM 825 O O . CYS A 1 100 ? 0.454 -3.257 -17.567 1.00 86.31 100 CYS A O 1
ATOM 827 N N . THR A 1 101 ? 2.620 -3.197 -17.061 1.00 75.19 101 THR A N 1
ATOM 828 C CA . THR A 1 101 ? 3.012 -2.497 -18.275 1.00 75.19 101 THR A CA 1
ATOM 829 C C . THR A 1 101 ? 3.018 -3.504 -19.425 1.00 75.19 101 THR A C 1
ATOM 831 O O . THR A 1 101 ? 3.857 -4.404 -19.496 1.00 75.19 101 THR A O 1
ATOM 834 N N . SER A 1 102 ? 2.051 -3.397 -20.341 1.00 63.34 102 SER A N 1
ATOM 835 C CA . SER A 1 102 ? 2.123 -4.144 -21.598 1.00 63.34 102 SER A CA 1
ATOM 836 C C . SER A 1 102 ? 3.288 -3.610 -22.440 1.00 63.34 102 SER A C 1
ATOM 838 O O . SER A 1 102 ? 3.656 -2.436 -22.355 1.00 63.34 102 SER A O 1
ATOM 840 N N . HIS A 1 103 ? 3.872 -4.464 -23.285 1.00 55.34 103 HIS A N 1
ATOM 841 C CA . HIS A 1 103 ? 5.018 -4.109 -24.136 1.00 55.34 103 HIS A CA 1
ATOM 842 C C . HIS A 1 103 ? 4.745 -2.890 -25.046 1.00 55.34 103 HIS A C 1
ATOM 844 O O . HIS A 1 103 ? 5.672 -2.185 -25.435 1.00 55.34 103 HIS A O 1
ATOM 850 N N . VAL A 1 104 ? 3.469 -2.617 -25.344 1.00 54.16 104 VAL A N 1
ATOM 851 C CA . VAL A 1 104 ? 3.012 -1.508 -26.196 1.00 54.16 104 VAL A CA 1
ATOM 852 C C . VAL A 1 104 ? 3.114 -0.156 -25.475 1.00 54.16 104 VAL A C 1
ATOM 854 O O . VAL A 1 104 ? 3.489 0.841 -26.085 1.00 54.16 104 VAL A O 1
ATOM 857 N N . TYR A 1 105 ? 2.884 -0.124 -24.159 1.00 52.84 105 TYR A N 1
ATOM 858 C CA . TYR A 1 105 ? 2.825 1.120 -23.381 1.00 52.84 105 TYR A CA 1
ATOM 859 C C . TYR A 1 105 ? 4.200 1.794 -23.205 1.00 52.84 105 TYR A C 1
ATOM 861 O O . TYR A 1 105 ? 4.310 3.011 -23.062 1.00 52.84 105 TYR A O 1
ATOM 869 N N . ASN A 1 106 ? 5.280 1.012 -23.284 1.00 48.88 106 ASN A N 1
ATOM 870 C CA . ASN A 1 106 ? 6.651 1.520 -23.186 1.00 48.88 106 ASN A CA 1
ATOM 871 C C . ASN A 1 106 ? 7.120 2.273 -24.447 1.00 48.88 106 ASN A C 1
ATOM 873 O O . ASN A 1 106 ? 8.103 3.015 -24.371 1.00 48.88 106 ASN A O 1
ATOM 877 N N . MET A 1 107 ? 6.447 2.114 -25.596 1.00 50.66 107 MET A N 1
ATOM 878 C CA . MET A 1 107 ? 6.810 2.831 -26.827 1.00 50.66 107 MET A CA 1
ATOM 879 C C . MET A 1 107 ? 6.267 4.266 -26.866 1.00 50.66 107 MET A C 1
ATOM 881 O O . MET A 1 107 ? 6.931 5.146 -27.408 1.00 50.66 107 MET A O 1
ATOM 885 N N . GLU A 1 108 ? 5.118 4.541 -26.243 1.00 49.44 108 GLU A N 1
ATOM 886 C CA . GLU A 1 108 ? 4.491 5.873 -26.295 1.00 49.44 108 GLU A CA 1
ATOM 887 C C . GLU A 1 108 ? 5.195 6.914 -25.406 1.00 49.44 108 GLU A C 1
ATOM 889 O O . GLU A 1 108 ? 5.220 8.099 -25.739 1.00 49.44 108 GLU A O 1
ATOM 894 N N . ILE A 1 109 ? 5.832 6.490 -24.307 1.00 53.09 109 ILE A N 1
ATOM 895 C CA . ILE A 1 109 ? 6.541 7.402 -23.389 1.00 53.09 109 ILE A CA 1
ATOM 896 C C . ILE A 1 109 ? 7.959 7.730 -23.878 1.00 53.09 109 ILE A C 1
ATOM 898 O O . ILE A 1 109 ? 8.404 8.869 -23.729 1.00 53.09 109 ILE A O 1
ATOM 902 N N . LYS A 1 110 ? 8.658 6.790 -24.535 1.00 48.78 110 LYS A N 1
ATOM 903 C CA . LYS A 1 110 ? 9.975 7.076 -25.140 1.00 48.78 110 LYS A CA 1
ATOM 904 C C . LYS A 1 110 ? 9.910 8.128 -26.257 1.00 48.78 110 LYS A C 1
ATOM 906 O O . LYS A 1 110 ? 10.932 8.724 -26.563 1.00 48.78 110 LYS A O 1
ATOM 911 N N . GLY A 1 111 ? 8.730 8.400 -26.820 1.00 45.72 111 GLY A N 1
ATOM 912 C CA . GLY A 1 111 ? 8.528 9.449 -27.825 1.00 45.72 111 GLY A CA 1
ATOM 913 C C . GLY A 1 111 ? 8.297 10.864 -27.275 1.00 45.72 111 GLY A C 1
ATOM 914 O O . GLY A 1 111 ? 8.219 11.798 -28.066 1.00 45.72 111 GLY A O 1
ATOM 915 N N . LYS A 1 112 ? 8.165 11.054 -25.951 1.00 52.09 112 LYS A N 1
ATOM 916 C CA . LYS A 1 112 ? 7.868 12.370 -25.336 1.00 52.09 112 LYS A CA 1
ATOM 917 C C . LYS A 1 112 ? 8.963 12.901 -24.397 1.00 52.09 112 LYS A C 1
ATOM 919 O O . LYS A 1 112 ? 8.753 13.925 -23.756 1.00 52.09 112 LYS A O 1
ATOM 924 N N . GLY A 1 113 ? 10.109 12.223 -24.307 1.00 44.59 113 GLY A N 1
ATOM 925 C CA . GLY A 1 113 ? 11.187 12.543 -23.359 1.00 44.59 113 GLY A CA 1
ATOM 926 C C . GLY A 1 113 ? 12.393 13.311 -23.910 1.00 44.59 113 GLY A C 1
ATOM 927 O O . GLY A 1 113 ? 13.211 13.745 -23.109 1.00 44.59 113 GLY A O 1
ATOM 928 N N . ASP A 1 114 ? 12.503 13.525 -25.224 1.00 47.81 114 ASP A N 1
ATOM 929 C CA . ASP A 1 114 ? 13.675 14.176 -25.832 1.00 47.81 114 ASP A CA 1
ATOM 930 C C . ASP A 1 114 ? 13.372 15.624 -26.246 1.00 47.81 114 ASP A C 1
ATOM 932 O O . ASP A 1 114 ? 13.439 15.980 -27.417 1.00 47.81 114 ASP A O 1
ATOM 936 N N . HIS A 1 115 ? 13.023 16.484 -25.288 1.00 48.50 115 HIS A N 1
ATOM 937 C CA . HIS A 1 115 ? 13.228 17.930 -25.442 1.00 48.50 115 HIS A CA 1
ATOM 938 C C . HIS A 1 115 ? 13.249 18.634 -24.084 1.00 48.50 115 HIS A C 1
ATOM 940 O O . HIS A 1 115 ? 12.288 19.266 -23.656 1.00 48.50 115 HIS A O 1
ATOM 946 N N . ALA A 1 116 ? 14.391 18.533 -23.414 1.00 46.06 116 ALA A N 1
ATOM 947 C CA . ALA A 1 116 ? 14.804 19.492 -22.401 1.00 46.06 116 ALA A CA 1
ATOM 948 C C . ALA A 1 116 ? 16.334 19.577 -22.402 1.00 46.06 116 ALA A C 1
ATOM 950 O O . ALA A 1 116 ? 16.985 19.083 -21.490 1.00 46.06 116 ALA A O 1
ATOM 951 N N . ASP A 1 117 ? 16.891 20.159 -23.466 1.00 41.84 117 ASP A N 1
ATOM 952 C CA . ASP A 1 117 ? 18.197 20.817 -23.391 1.00 41.84 117 ASP A CA 1
ATOM 953 C C . ASP A 1 117 ? 18.328 21.839 -24.532 1.00 41.84 117 ASP A C 1
ATOM 955 O O . ASP A 1 117 ? 18.582 21.464 -25.680 1.00 41.84 117 ASP A O 1
ATOM 959 N N . LYS A 1 118 ? 18.046 23.109 -24.220 1.00 37.47 118 LYS A N 1
ATOM 960 C CA . LYS A 1 118 ? 18.598 24.332 -24.828 1.00 37.47 118 LYS A CA 1
ATOM 961 C C . LYS A 1 118 ? 18.395 25.500 -23.871 1.00 37.47 118 LYS A C 1
ATOM 963 O O . LYS A 1 118 ? 17.281 25.600 -23.310 1.00 37.47 118 LYS A O 1
#

Radius of gyration: 15.74 Å; chains: 1; bounding box: 33×43×43 Å

Secondary structure (DSSP, 8-state):
--BSS-HHHHHHHHHHHHTT--EEEEEE---TT-TT--EEEEEE-S-HHHHHHHHHHTT--GGG-B--TT--EEEE-HHHHHHHHHHTT-HHHHHHHT-S--TTHHHHHHTS------

Organism: NCBI:txid517424

Sequence (118 aa):
MAFGISKEELSAWKRKAERGEIAIITHFWRDDRFPNMRTVTKAACSDRQALVAWGQAYGLKSQWIHDRAPYPHFDLFGDWQCDILKAEGLEAHMYRFNICTSHVYNMEIKGKGDHADK

Foldseek 3Di:
DFAPDDPVLVVVLVVCQAVQHFRKDKGFDDDPVCHPWGMKIKTWHQPLVSQCVVCVVVPHHSVQFPPDPPITIHTDTDPRVVVVCVVVVVVVNCVSVVPPDDPVNVVVVVVPPPDDDD